Protein AF-A0A9E3D3J8-F1 (afdb_monomer)

pLDDT: mean 83.92, std 13.69, range [36.94, 95.38]

Radius of gyration: 15.72 Å; Cα contacts (8 Å, |Δi|>4): 83; chains: 1; bounding box: 42×27×41 Å

Solvent-accessible surface area (backbone atoms only — not comparable to full-atom values): 5674 Å² total; per-residue (Å²): 133,84,79,79,74,72,73,77,74,68,56,68,66,53,50,54,51,37,32,76,69,38,36,76,38,80,48,77,56,101,90,50,77,45,82,44,58,36,77,94,51,66,44,73,68,58,54,50,51,49,55,75,77,38,93,67,80,55,68,49,80,33,50,47,71,56,35,39,75,70,69,75,46,59,77,90,77,52,95,50,69,49,75,43,76,57,79,131

Nearest PDB struct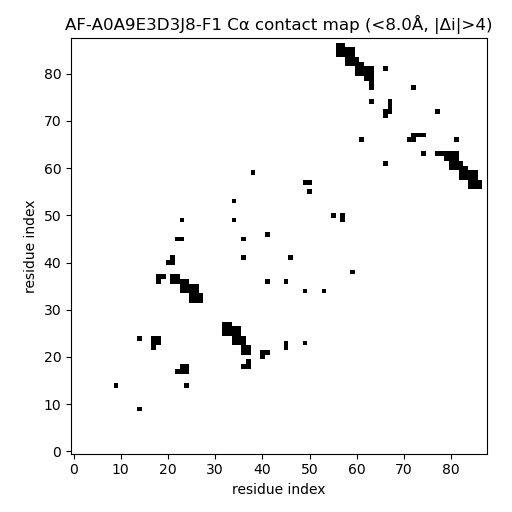ures (foldseek):
  8aqq-assembly2_B  TM=4.546E-01  e=3.297E+00  Microcystis aeruginosa NIES-98
  3oei-assembly2_E  TM=4.146E-01  e=1.951E+00  Mycobacterium tuberculosis

Mean predicted aligned error: 7.61 Å

Structure (mmCIF, N/CA/C/O backbone):
data_AF-A0A9E3D3J8-F1
#
_entry.id   AF-A0A9E3D3J8-F1
#
loop_
_atom_site.group_PDB
_atom_site.id
_atom_site.type_symbol
_atom_site.label_atom_id
_atom_site.label_alt_id
_atom_site.label_comp_id
_atom_site.label_asym_id
_atom_site.label_entity_id
_atom_site.label_seq_id
_atom_site.pdbx_PDB_ins_code
_atom_site.Cartn_x
_atom_site.Cartn_y
_atom_site.Cartn_z
_atom_site.occupancy
_atom_site.B_iso_or_equiv
_atom_site.auth_seq_id
_atom_site.auth_comp_id
_atom_site.auth_asym_id
_atom_site.auth_atom_id
_atom_site.pdbx_PDB_model_num
ATOM 1 N N . MET A 1 1 ? 22.367 9.349 -31.215 1.00 38.31 1 MET A N 1
ATOM 2 C CA . MET A 1 1 ? 21.303 8.442 -30.742 1.00 38.31 1 MET A CA 1
ATOM 3 C C . MET A 1 1 ? 21.759 7.903 -29.397 1.00 38.31 1 MET A C 1
ATOM 5 O O . MET A 1 1 ? 22.695 7.118 -29.379 1.00 38.31 1 MET A O 1
ATOM 9 N N . LEU A 1 2 ? 21.230 8.414 -28.279 1.00 43.50 2 LEU A N 1
ATOM 10 C CA . LEU A 1 2 ? 21.452 7.765 -26.985 1.00 43.50 2 LEU A CA 1
ATOM 11 C C . LEU A 1 2 ? 20.489 6.584 -26.927 1.00 43.50 2 LEU A C 1
ATOM 13 O O . LEU A 1 2 ? 19.282 6.786 -26.823 1.00 43.50 2 LEU A O 1
ATOM 17 N N . GLU A 1 3 ? 21.017 5.372 -27.047 1.00 36.94 3 GLU A N 1
ATOM 18 C CA . GLU A 1 3 ? 20.273 4.168 -26.703 1.00 36.94 3 GLU A CA 1
ATOM 19 C C . GLU A 1 3 ? 19.962 4.240 -25.206 1.00 36.94 3 GLU A C 1
ATOM 21 O O . GLU A 1 3 ? 20.838 4.077 -24.352 1.00 36.94 3 GLU A O 1
ATOM 26 N N . SER A 1 4 ? 18.712 4.558 -24.877 1.00 46.53 4 SER A N 1
ATOM 27 C CA . SER A 1 4 ? 18.158 4.421 -23.537 1.00 46.53 4 SER A CA 1
ATOM 28 C C . SER A 1 4 ? 18.180 2.937 -23.197 1.00 46.53 4 SER A C 1
ATOM 30 O O . SER A 1 4 ? 17.256 2.188 -23.495 1.00 46.53 4 SER A O 1
ATOM 32 N N . ARG A 1 5 ? 19.295 2.503 -22.611 1.00 43.72 5 ARG A N 1
ATOM 33 C CA . ARG A 1 5 ? 19.491 1.171 -22.053 1.00 43.72 5 ARG A CA 1
ATOM 34 C C . ARG A 1 5 ? 18.370 0.952 -21.038 1.00 43.72 5 ARG A C 1
ATOM 36 O O . ARG A 1 5 ? 18.444 1.475 -19.928 1.00 43.72 5 ARG A O 1
ATOM 43 N N . THR A 1 6 ? 17.303 0.252 -21.416 1.00 51.97 6 THR A N 1
ATOM 44 C CA . THR A 1 6 ? 16.283 -0.171 -20.457 1.00 51.97 6 THR A CA 1
ATOM 45 C C . THR A 1 6 ? 17.021 -1.035 -19.440 1.00 51.97 6 THR A C 1
ATOM 47 O O . THR A 1 6 ? 17.571 -2.066 -19.838 1.00 51.97 6 THR A O 1
ATOM 50 N N . PRO A 1 7 ? 17.147 -0.624 -18.164 1.00 54.94 7 PRO A N 1
ATOM 51 C CA . PRO A 1 7 ? 17.767 -1.491 -17.177 1.00 54.94 7 PRO A CA 1
ATOM 52 C C . PRO A 1 7 ? 16.966 -2.790 -17.181 1.00 54.94 7 PRO A C 1
ATOM 54 O O . PRO A 1 7 ? 15.733 -2.732 -17.111 1.00 54.94 7 PRO A O 1
ATOM 57 N N . ALA A 1 8 ? 17.658 -3.922 -17.352 1.00 60.62 8 ALA A N 1
ATOM 58 C CA . ALA A 1 8 ? 17.045 -5.242 -17.346 1.00 60.62 8 ALA A CA 1
ATOM 59 C C . ALA A 1 8 ? 16.099 -5.303 -16.146 1.00 60.62 8 ALA A C 1
ATOM 61 O O . ALA A 1 8 ? 16.523 -5.041 -15.017 1.00 60.62 8 ALA A O 1
ATOM 62 N N . GLN A 1 9 ? 14.806 -5.524 -16.397 1.00 61.00 9 GLN A N 1
ATOM 63 C CA . GLN A 1 9 ? 13.870 -5.693 -15.296 1.00 61.00 9 GLN A CA 1
ATOM 64 C C . GLN A 1 9 ? 14.391 -6.875 -14.471 1.00 61.00 9 GLN A C 1
ATOM 66 O O . GLN A 1 9 ? 14.653 -7.926 -15.066 1.00 61.00 9 GLN A O 1
ATOM 71 N N . PRO A 1 10 ? 14.591 -6.713 -13.149 1.00 63.44 10 PRO A N 1
ATOM 72 C CA . PRO A 1 10 ? 14.907 -7.849 -12.304 1.00 63.44 10 PRO A CA 1
ATOM 73 C C . PRO A 1 10 ? 13.872 -8.933 -12.586 1.00 63.44 10 PRO A C 1
ATOM 75 O O . PRO A 1 10 ? 12.684 -8.626 -12.750 1.00 63.44 10 PRO A O 1
ATOM 78 N N . ALA A 1 11 ? 14.309 -10.190 -12.678 1.00 82.69 11 ALA A N 1
ATOM 79 C CA . ALA A 1 11 ? 13.365 -11.287 -12.824 1.00 82.69 11 ALA A CA 1
ATOM 80 C C . ALA A 1 11 ? 12.333 -11.157 -11.695 1.00 82.69 11 ALA A C 1
ATOM 82 O O . ALA A 1 11 ? 12.710 -10.870 -10.561 1.00 82.69 11 ALA A O 1
ATOM 83 N N . LEU A 1 12 ? 11.040 -11.338 -11.975 1.00 88.31 12 LEU A N 1
ATOM 84 C CA . LEU A 1 12 ? 9.955 -11.126 -11.003 1.00 88.31 12 LEU A CA 1
ATOM 85 C C . LEU A 1 12 ? 10.252 -11.735 -9.613 1.00 88.31 12 LEU A C 1
ATOM 87 O O . LEU A 1 12 ? 9.895 -11.159 -8.588 1.00 88.31 12 LEU A O 1
ATOM 91 N N . GLY A 1 13 ? 10.962 -12.868 -9.569 1.00 93.06 13 GLY A N 1
ATOM 92 C CA . GLY A 1 13 ? 11.425 -13.500 -8.332 1.00 93.06 13 GLY A CA 1
ATOM 93 C C . GLY A 1 13 ? 12.365 -12.644 -7.469 1.00 93.06 13 GLY A C 1
ATOM 94 O O . GLY A 1 13 ? 12.244 -12.672 -6.245 1.00 93.06 13 GLY A O 1
ATOM 95 N N . GLU A 1 14 ? 13.262 -11.857 -8.064 1.00 93.06 14 GLU A N 1
ATOM 96 C CA . GLU A 1 14 ? 14.137 -10.920 -7.347 1.00 93.06 14 GLU A CA 1
ATOM 97 C C . GLU A 1 14 ? 13.323 -9.786 -6.726 1.00 93.06 14 GLU A C 1
ATOM 99 O O . GLU A 1 14 ? 13.478 -9.508 -5.540 1.00 93.06 14 GLU A O 1
ATOM 104 N N . ALA A 1 15 ? 12.384 -9.205 -7.479 1.00 92.56 15 ALA A N 1
ATOM 105 C CA . ALA A 1 15 ? 11.489 -8.171 -6.961 1.00 92.56 15 ALA A CA 1
ATOM 106 C C . ALA A 1 15 ? 10.611 -8.704 -5.814 1.00 92.56 15 ALA A C 1
ATOM 108 O O . ALA A 1 15 ? 10.478 -8.056 -4.778 1.00 92.56 15 ALA A O 1
ATOM 109 N N . ILE A 1 16 ? 10.067 -9.920 -5.946 1.00 94.06 16 ILE A N 1
ATOM 110 C CA . ILE A 1 16 ? 9.318 -10.579 -4.863 1.00 94.06 16 ILE A CA 1
ATOM 111 C C . ILE A 1 16 ? 10.212 -10.802 -3.637 1.00 94.06 16 ILE A C 1
ATOM 113 O O . ILE A 1 16 ? 9.771 -10.603 -2.505 1.00 94.06 16 ILE A O 1
ATOM 117 N N . THR A 1 17 ? 11.461 -11.222 -3.840 1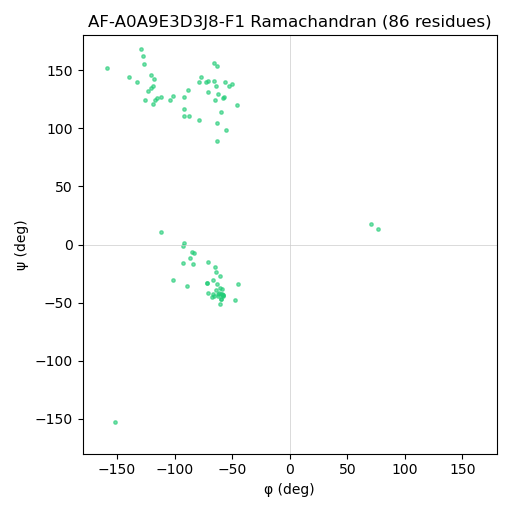.00 95.38 17 THR A N 1
ATOM 118 C CA . THR A 1 17 ? 12.411 -11.459 -2.746 1.00 95.38 17 THR A CA 1
ATOM 119 C C . THR A 1 17 ? 12.766 -10.162 -2.025 1.00 95.38 17 THR A C 1
ATOM 121 O O . THR A 1 17 ? 12.749 -10.141 -0.796 1.00 95.38 17 THR A O 1
ATOM 124 N N . ALA A 1 18 ? 13.024 -9.082 -2.764 1.00 92.75 18 ALA A N 1
ATOM 125 C CA . ALA A 1 18 ? 13.282 -7.755 -2.215 1.00 92.75 18 ALA A CA 1
ATOM 126 C C . ALA A 1 18 ? 12.080 -7.259 -1.392 1.00 92.75 18 ALA A C 1
ATOM 128 O O . ALA A 1 18 ? 12.229 -6.891 -0.225 1.00 92.75 18 ALA A O 1
ATOM 129 N N . LEU A 1 19 ? 10.863 -7.384 -1.935 1.00 92.50 19 LEU A N 1
ATOM 130 C CA . LEU A 1 19 ? 9.638 -6.997 -1.233 1.00 92.50 19 LEU A CA 1
ATOM 131 C C . LEU A 1 19 ? 9.466 -7.760 0.093 1.00 92.50 19 LEU A C 1
ATOM 133 O O . LEU A 1 19 ? 9.147 -7.158 1.116 1.00 92.50 19 LEU A O 1
ATOM 137 N N . ARG A 1 20 ? 9.747 -9.072 0.106 1.00 93.69 20 ARG A N 1
ATOM 138 C CA . ARG A 1 20 ? 9.717 -9.914 1.321 1.00 93.69 20 ARG A CA 1
ATOM 139 C C . ARG A 1 20 ? 10.772 -9.536 2.365 1.00 93.69 20 ARG A C 1
ATOM 141 O O . ARG A 1 20 ? 10.627 -9.924 3.519 1.00 93.69 20 ARG A O 1
ATOM 148 N N . ARG A 1 21 ? 11.826 -8.818 1.974 1.00 92.75 21 ARG A N 1
ATOM 149 C CA . ARG A 1 21 ? 12.863 -8.282 2.873 1.00 92.75 21 ARG A CA 1
ATOM 150 C C . ARG A 1 21 ? 12.562 -6.859 3.348 1.00 92.75 21 ARG A C 1
ATOM 152 O O . ARG A 1 21 ? 13.339 -6.312 4.122 1.00 92.75 21 ARG A O 1
ATOM 159 N N . GLY A 1 22 ? 11.455 -6.260 2.904 1.00 90.69 22 GLY A N 1
ATOM 160 C CA . GLY A 1 22 ? 11.119 -4.865 3.204 1.00 90.69 22 GLY A CA 1
ATOM 161 C C . GLY A 1 22 ? 11.916 -3.860 2.369 1.00 90.69 22 GLY A C 1
ATOM 162 O O . GLY A 1 22 ? 11.919 -2.667 2.676 1.00 90.69 22 GLY A O 1
ATOM 163 N N . GLU A 1 23 ? 12.590 -4.325 1.317 1.00 90.25 23 GLU A N 1
ATOM 164 C CA . GLU A 1 23 ? 13.306 -3.467 0.382 1.00 90.25 23 GLU A CA 1
ATOM 165 C C . GLU A 1 23 ? 12.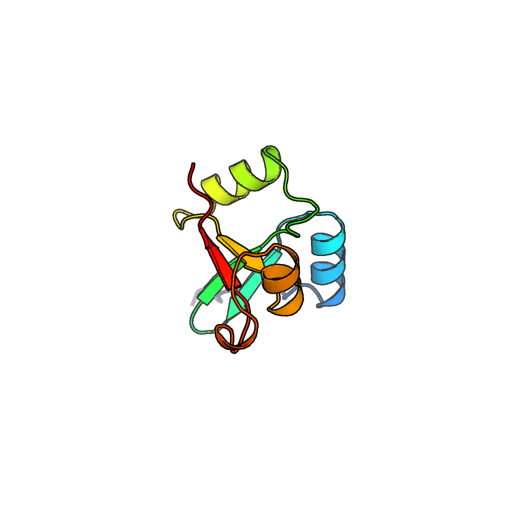307 -2.822 -0.603 1.00 90.25 23 GLU A C 1
ATOM 167 O O . GLU A 1 23 ? 11.372 -3.494 -1.056 1.00 90.25 23 GLU A O 1
ATOM 172 N N . PRO A 1 24 ? 12.469 -1.530 -0.952 1.00 89.50 24 PRO A N 1
ATOM 173 C CA . PRO A 1 24 ? 11.596 -0.876 -1.920 1.00 89.50 24 PRO A CA 1
ATOM 174 C C . PRO A 1 24 ? 11.701 -1.491 -3.318 1.00 89.50 24 PRO A C 1
ATOM 176 O O . PRO A 1 24 ? 12.798 -1.704 -3.833 1.00 89.50 24 PRO A O 1
ATOM 179 N N . VAL A 1 25 ? 10.558 -1.690 -3.971 1.00 91.19 25 VAL A N 1
ATOM 180 C CA . VAL A 1 25 ? 10.461 -2.152 -5.360 1.00 91.19 25 VAL A CA 1
ATOM 181 C C . VAL A 1 25 ? 9.759 -1.110 -6.222 1.00 91.19 25 VAL A C 1
ATOM 183 O O . VAL A 1 25 ? 8.748 -0.532 -5.822 1.00 91.19 25 VAL A O 1
ATOM 186 N N . LEU A 1 26 ? 10.293 -0.859 -7.418 1.00 90.94 26 LEU A N 1
ATOM 187 C CA . LEU A 1 26 ? 9.676 0.038 -8.392 1.00 90.94 26 LEU A CA 1
ATOM 188 C C . LEU A 1 26 ? 8.769 -0.768 -9.326 1.00 90.94 26 LEU A C 1
ATOM 190 O O . LEU A 1 26 ? 9.254 -1.534 -10.160 1.00 90.94 26 LEU A O 1
ATOM 194 N N . ILE A 1 27 ? 7.463 -0.559 -9.202 1.00 90.19 27 ILE A N 1
ATOM 195 C CA . ILE A 1 27 ? 6.445 -1.087 -10.110 1.00 90.19 27 ILE A CA 1
ATOM 196 C C . ILE A 1 27 ? 6.210 -0.034 -11.188 1.00 90.19 27 ILE A C 1
ATOM 198 O O . ILE A 1 27 ? 5.971 1.135 -10.879 1.00 90.19 27 ILE A O 1
ATOM 202 N N . ARG A 1 28 ? 6.319 -0.441 -12.450 1.00 89.06 28 ARG A N 1
ATOM 203 C CA . ARG A 1 28 ? 6.158 0.439 -13.607 1.00 89.06 28 ARG A CA 1
ATOM 204 C C . ARG A 1 28 ? 5.068 -0.118 -14.499 1.00 89.06 28 ARG A C 1
ATOM 206 O O . ARG A 1 28 ? 5.089 -1.306 -14.805 1.00 89.06 28 ARG A O 1
ATOM 213 N N . ASP A 1 29 ? 4.167 0.759 -14.889 1.00 88.31 29 ASP A N 1
ATOM 214 C CA . ASP A 1 29 ? 3.164 0.558 -15.922 1.00 88.31 29 ASP A CA 1
ATOM 215 C C . ASP A 1 29 ? 3.242 1.752 -16.889 1.00 88.31 29 ASP A C 1
ATOM 217 O O . ASP A 1 29 ? 3.898 2.753 -16.579 1.00 88.31 29 ASP A O 1
ATOM 221 N N . ASP A 1 30 ? 2.589 1.666 -18.044 1.00 88.25 30 ASP A N 1
ATOM 222 C CA . ASP A 1 30 ? 2.625 2.712 -19.073 1.00 88.25 30 ASP A CA 1
ATOM 223 C C . ASP A 1 30 ? 2.080 4.059 -18.553 1.00 88.25 30 ASP A C 1
ATOM 225 O O . ASP A 1 30 ? 2.507 5.126 -18.998 1.00 88.25 30 ASP A O 1
ATOM 229 N N . GLU A 1 31 ? 1.181 4.022 -17.564 1.00 88.38 31 GLU A N 1
ATOM 230 C CA . GLU A 1 31 ? 0.526 5.210 -17.004 1.00 88.38 31 GLU A CA 1
ATOM 231 C C . GLU A 1 31 ? 1.113 5.674 -15.664 1.00 88.38 31 GLU A C 1
ATOM 233 O O . GLU A 1 31 ? 1.076 6.8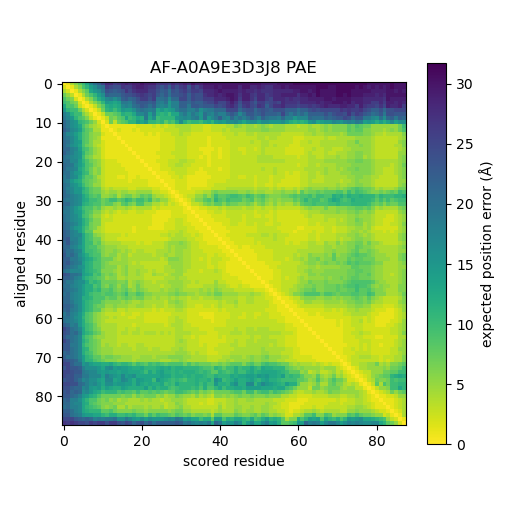66 -15.345 1.00 88.38 31 GLU A O 1
ATOM 238 N N . ILE A 1 32 ? 1.641 4.752 -14.848 1.00 84.62 32 ILE A N 1
ATOM 239 C CA . ILE A 1 32 ? 2.048 5.045 -13.469 1.00 84.62 32 ILE A CA 1
ATOM 240 C C . ILE A 1 32 ? 3.355 4.358 -13.073 1.00 84.62 32 ILE A C 1
ATOM 242 O O . ILE A 1 32 ? 3.630 3.209 -13.405 1.00 84.62 32 ILE A O 1
ATOM 246 N N . ASN A 1 33 ? 4.147 5.065 -12.266 1.00 89.06 33 ASN A N 1
ATOM 247 C CA . ASN A 1 33 ? 5.319 4.515 -11.594 1.00 89.06 33 ASN A CA 1
ATOM 248 C C . ASN A 1 33 ? 5.089 4.588 -10.085 1.00 89.06 33 ASN A C 1
ATOM 250 O O . ASN A 1 33 ? 4.826 5.664 -9.546 1.00 89.06 33 ASN A O 1
ATOM 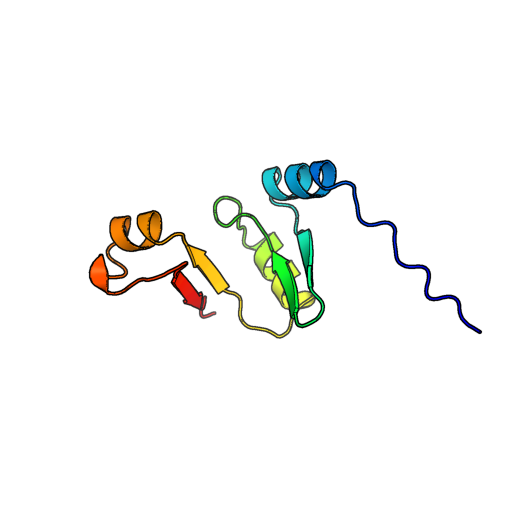254 N N . VAL A 1 34 ? 5.191 3.451 -9.403 1.00 90.06 34 VAL A N 1
ATOM 255 C CA . VAL A 1 34 ? 4.936 3.342 -7.966 1.00 90.06 34 VAL A CA 1
ATOM 256 C C . VAL A 1 34 ? 6.141 2.714 -7.287 1.00 90.06 34 VAL A C 1
ATOM 258 O O . VAL A 1 34 ? 6.564 1.615 -7.638 1.00 90.06 34 VAL A O 1
ATOM 261 N N . LEU A 1 35 ? 6.680 3.406 -6.287 1.00 90.94 35 LEU A N 1
ATOM 262 C CA . LEU A 1 35 ? 7.680 2.849 -5.386 1.00 90.94 35 LEU A CA 1
ATOM 263 C C . LEU A 1 35 ? 6.962 2.239 -4.178 1.00 90.94 35 LEU A C 1
ATOM 265 O O . LEU A 1 35 ? 6.278 2.953 -3.444 1.00 90.94 35 LEU A O 1
ATOM 269 N N . ALA A 1 36 ? 7.084 0.926 -4.000 1.00 91.88 36 ALA A N 1
ATOM 270 C CA . ALA A 1 36 ? 6.326 0.159 -3.018 1.00 91.88 36 ALA A CA 1
ATOM 271 C C . ALA A 1 36 ? 7.241 -0.546 -2.010 1.00 91.88 36 ALA A C 1
ATOM 273 O O . ALA A 1 36 ? 8.314 -1.027 -2.362 1.00 91.88 36 ALA A O 1
ATOM 274 N N . VAL A 1 37 ? 6.779 -0.650 -0.764 1.00 92.81 37 VAL A N 1
ATOM 275 C CA . VAL A 1 37 ? 7.348 -1.502 0.293 1.00 92.81 37 VAL A CA 1
ATOM 276 C C . VAL A 1 37 ? 6.235 -2.375 0.869 1.00 92.81 37 VAL A C 1
ATOM 278 O O . VAL A 1 37 ? 5.060 -2.004 0.798 1.00 92.81 37 VAL A O 1
ATOM 281 N N . ALA A 1 38 ? 6.579 -3.527 1.447 1.00 94.06 38 ALA A N 1
ATOM 282 C CA . ALA A 1 38 ? 5.609 -4.335 2.182 1.00 94.06 38 ALA A CA 1
ATOM 283 C C . ALA A 1 38 ? 5.139 -3.562 3.425 1.00 94.06 38 ALA A C 1
ATOM 285 O O . ALA A 1 38 ? 5.962 -3.140 4.237 1.00 94.06 38 ALA A O 1
ATOM 286 N N . ALA A 1 39 ? 3.826 -3.358 3.569 1.00 92.31 39 ALA A N 1
ATOM 287 C CA . ALA A 1 39 ? 3.265 -2.508 4.621 1.00 92.31 39 ALA A CA 1
ATOM 288 C C . ALA A 1 39 ? 3.565 -3.048 6.030 1.00 92.31 39 ALA A C 1
ATOM 290 O O . ALA A 1 39 ? 3.800 -2.277 6.953 1.00 92.31 39 ALA A O 1
ATOM 291 N N . GLU A 1 40 ? 3.606 -4.369 6.191 1.00 93.19 40 GLU A N 1
ATOM 292 C CA . GLU A 1 40 ? 3.966 -5.045 7.438 1.00 93.19 40 GLU A CA 1
ATOM 293 C C . GLU A 1 40 ? 5.455 -4.931 7.807 1.00 93.19 40 GLU A C 1
ATOM 295 O O . GLU A 1 40 ? 5.815 -5.191 8.951 1.00 93.19 40 GLU A O 1
ATOM 300 N N . LEU A 1 41 ? 6.305 -4.528 6.856 1.00 93.31 41 LEU A N 1
ATOM 301 C CA . LEU A 1 41 ? 7.737 -4.273 7.043 1.00 93.31 41 LEU A CA 1
ATOM 302 C C . LEU A 1 41 ? 8.077 -2.780 6.902 1.00 93.31 41 LEU A C 1
ATOM 304 O O . LEU A 1 41 ? 9.250 -2.414 6.790 1.00 93.31 41 LEU A O 1
ATOM 308 N N . ALA A 1 42 ? 7.069 -1.905 6.866 1.00 89.25 42 ALA A N 1
ATOM 309 C CA . ALA A 1 42 ? 7.290 -0.470 6.830 1.00 89.25 42 ALA A CA 1
ATOM 310 C C . ALA A 1 42 ? 8.019 -0.030 8.110 1.00 89.25 42 ALA A C 1
ATOM 312 O O . ALA A 1 42 ? 7.620 -0.365 9.225 1.00 89.25 42 ALA A O 1
ATOM 313 N N . SER A 1 43 ? 9.100 0.721 7.934 1.00 88.00 43 SER A N 1
ATOM 314 C CA . SER A 1 43 ? 9.913 1.294 8.998 1.00 88.00 43 SER A CA 1
ATOM 315 C C . SER A 1 43 ? 10.060 2.791 8.761 1.00 88.00 43 SER A C 1
ATOM 317 O O . SER A 1 43 ? 9.849 3.289 7.655 1.00 88.00 43 SER A O 1
ATOM 319 N N . GLU A 1 44 ? 10.447 3.536 9.789 1.00 88.19 44 GLU A N 1
ATOM 320 C CA . GLU A 1 44 ? 10.705 4.968 9.628 1.00 88.19 44 GLU A CA 1
ATOM 321 C C . GLU A 1 44 ? 11.805 5.230 8.586 1.00 88.19 44 GLU A C 1
ATOM 323 O O . GLU A 1 44 ? 11.669 6.118 7.745 1.00 88.19 44 GLU A O 1
ATOM 328 N N . GLU A 1 45 ? 12.840 4.384 8.563 1.00 87.50 45 GLU A N 1
ATOM 329 C CA . GLU A 1 45 ? 13.932 4.465 7.596 1.00 87.50 45 GLU A CA 1
ATOM 330 C C . GLU A 1 45 ? 13.436 4.301 6.152 1.00 87.50 45 GLU A C 1
ATOM 332 O O . GLU A 1 45 ? 13.743 5.131 5.290 1.00 87.50 45 GLU A O 1
ATOM 337 N N . ASN A 1 46 ? 12.661 3.249 5.857 1.00 85.56 46 ASN A N 1
ATOM 338 C CA . ASN A 1 46 ? 12.186 3.040 4.491 1.00 85.56 46 ASN A CA 1
ATOM 339 C C . ASN A 1 46 ? 11.113 4.069 4.098 1.00 85.56 46 ASN A C 1
ATOM 341 O O . ASN A 1 46 ? 11.142 4.549 2.966 1.00 85.56 46 ASN A O 1
ATOM 345 N N . ALA A 1 47 ? 10.267 4.523 5.026 1.00 84.62 47 ALA A N 1
ATOM 346 C CA . ALA A 1 47 ? 9.319 5.608 4.789 1.00 84.62 47 ALA A CA 1
ATOM 347 C C . ALA A 1 47 ? 10.025 6.940 4.483 1.00 84.62 47 ALA A C 1
ATOM 349 O O . ALA A 1 47 ? 9.595 7.689 3.603 1.00 84.62 47 ALA A O 1
ATOM 350 N N . GLN A 1 48 ? 11.132 7.241 5.166 1.00 85.88 48 GLN A N 1
ATOM 351 C CA . GLN A 1 48 ? 11.948 8.417 4.872 1.00 85.88 48 GLN A CA 1
ATOM 352 C C . GLN A 1 48 ? 12.610 8.305 3.494 1.00 85.88 48 GLN A C 1
ATOM 354 O O . GLN A 1 48 ? 12.575 9.264 2.722 1.00 85.88 48 GLN A O 1
ATOM 359 N N . ARG A 1 49 ? 13.147 7.130 3.135 1.00 83.56 49 ARG A N 1
ATOM 360 C CA . ARG A 1 49 ? 13.692 6.882 1.788 1.00 83.56 49 ARG A CA 1
ATOM 361 C C . ARG A 1 49 ? 12.629 7.063 0.700 1.00 83.56 49 ARG A C 1
ATOM 363 O O . ARG A 1 49 ? 12.906 7.707 -0.308 1.00 83.56 49 ARG A O 1
ATOM 370 N N . LEU A 1 50 ? 11.406 6.563 0.908 1.00 84.81 50 LEU A N 1
ATOM 371 C CA . LEU A 1 50 ? 10.289 6.773 -0.022 1.00 84.81 50 LEU A CA 1
ATOM 372 C C . LEU A 1 50 ? 10.003 8.269 -0.229 1.00 84.81 50 LEU A C 1
ATOM 374 O O . LEU A 1 50 ? 9.859 8.700 -1.372 1.00 84.81 50 LEU A O 1
ATOM 378 N N . ARG A 1 51 ? 9.989 9.060 0.853 1.00 85.00 51 ARG A N 1
ATOM 379 C CA . ARG A 1 51 ? 9.773 10.519 0.815 1.00 85.00 51 ARG A CA 1
ATOM 380 C C . ARG A 1 51 ? 10.903 11.293 0.131 1.00 85.00 51 ARG A C 1
ATOM 382 O O . ARG A 1 51 ? 10.656 12.327 -0.478 1.00 85.00 51 ARG A O 1
ATOM 389 N N . GLN A 1 52 ? 12.141 10.803 0.195 1.00 86.81 52 GLN A N 1
ATOM 390 C CA . GLN A 1 52 ? 13.263 11.411 -0.531 1.00 86.81 52 GLN A CA 1
ATOM 391 C C . GLN A 1 52 ? 13.171 11.174 -2.044 1.00 86.81 52 GLN A C 1
ATOM 393 O O . GLN A 1 52 ? 13.591 12.023 -2.828 1.00 86.81 52 GLN A O 1
ATOM 398 N N . ILE A 1 53 ? 12.626 10.026 -2.456 1.00 86.31 53 ILE A N 1
ATOM 399 C CA . ILE A 1 53 ? 12.554 9.622 -3.866 1.00 86.31 53 ILE A CA 1
ATOM 400 C C . ILE A 1 53 ? 11.271 10.137 -4.536 1.00 86.31 53 ILE A C 1
ATOM 402 O O . ILE A 1 53 ? 11.292 10.499 -5.712 1.00 86.31 53 ILE A O 1
ATOM 406 N N . SER A 1 54 ? 10.156 10.189 -3.805 1.00 83.75 54 SER A N 1
ATOM 407 C CA . SER A 1 54 ? 8.840 10.565 -4.323 1.00 83.75 54 SER A CA 1
ATOM 408 C C . SER A 1 54 ? 8.271 11.782 -3.601 1.00 83.75 54 SER A C 1
ATOM 410 O O . SER A 1 54 ? 8.249 11.842 -2.377 1.00 83.75 54 SER A O 1
ATOM 412 N N . ARG A 1 55 ? 7.724 12.727 -4.375 1.00 83.38 55 ARG A N 1
ATOM 413 C CA . ARG A 1 55 ? 6.950 13.868 -3.851 1.00 83.38 55 ARG A CA 1
ATOM 414 C C . ARG A 1 55 ? 5.472 13.536 -3.621 1.00 83.38 55 ARG A C 1
ATOM 416 O O . ARG A 1 55 ? 4.730 14.383 -3.134 1.00 83.38 55 ARG A O 1
ATOM 423 N N . ALA A 1 56 ? 5.023 12.349 -4.029 1.00 85.12 56 ALA A N 1
ATOM 424 C CA . ALA A 1 56 ? 3.643 11.929 -3.829 1.00 85.12 56 ALA A CA 1
ATOM 425 C C . ALA A 1 56 ? 3.420 11.493 -2.368 1.00 85.12 56 ALA A C 1
ATOM 427 O O . ALA A 1 56 ? 4.310 10.863 -1.793 1.00 85.12 56 ALA A O 1
ATOM 428 N N . PRO A 1 57 ? 2.237 11.759 -1.782 1.00 84.75 57 PRO A N 1
ATOM 429 C CA . PRO A 1 57 ? 1.899 11.266 -0.452 1.00 84.75 57 PRO A CA 1
ATOM 430 C C . PRO A 1 57 ? 2.006 9.743 -0.372 1.00 84.75 57 PRO A C 1
ATOM 432 O O . PRO A 1 57 ? 1.575 9.036 -1.292 1.00 84.75 57 PRO A O 1
ATOM 435 N N . ALA A 1 58 ? 2.535 9.239 0.742 1.00 88.19 58 ALA A N 1
ATOM 436 C CA . ALA A 1 58 ? 2.564 7.810 1.005 1.00 88.19 58 ALA A CA 1
ATOM 437 C C . ALA A 1 58 ? 1.136 7.275 1.169 1.00 88.19 58 ALA A C 1
ATOM 439 O O . ALA A 1 58 ? 0.258 7.912 1.758 1.00 88.19 58 ALA A O 1
ATOM 440 N N . ARG A 1 59 ? 0.897 6.084 0.623 1.00 91.12 59 ARG A N 1
ATOM 441 C CA . ARG A 1 59 ? -0.404 5.420 0.666 1.00 91.12 59 ARG A CA 1
ATOM 442 C C . ARG A 1 59 ? -0.227 3.976 1.095 1.00 91.12 59 ARG A C 1
ATOM 444 O O . ARG A 1 59 ? 0.684 3.300 0.625 1.00 91.12 59 ARG A O 1
ATOM 451 N N . VAL A 1 60 ? -1.133 3.498 1.938 1.00 93.25 60 VAL A N 1
ATOM 452 C CA . VAL A 1 60 ? -1.241 2.084 2.299 1.00 93.25 60 VAL A CA 1
ATOM 453 C C . VAL A 1 60 ? -2.388 1.472 1.512 1.00 93.25 60 VAL A C 1
ATOM 455 O O . VAL A 1 60 ? -3.504 1.990 1.531 1.00 93.25 60 VAL A O 1
ATOM 458 N N . VAL A 1 61 ? -2.114 0.363 0.828 1.00 93.38 61 VAL A N 1
ATOM 459 C CA . VAL A 1 61 ? -3.108 -0.385 0.053 1.00 93.38 61 VAL A CA 1
ATOM 460 C C . VAL A 1 61 ? -3.490 -1.641 0.824 1.00 93.38 61 VAL A C 1
ATOM 462 O O . VAL A 1 61 ? -2.640 -2.458 1.172 1.00 93.38 61 VAL A O 1
ATOM 465 N N . LEU A 1 62 ? -4.781 -1.810 1.087 1.00 94.44 62 LEU A N 1
ATOM 466 C CA . LEU A 1 62 ? -5.341 -2.960 1.781 1.00 94.44 62 LEU A CA 1
ATOM 467 C C . LEU A 1 62 ? -6.296 -3.708 0.864 1.00 94.44 62 LEU A C 1
ATOM 469 O O . LEU A 1 62 ? -7.099 -3.118 0.146 1.00 94.44 62 LEU A O 1
ATOM 473 N N . THR A 1 63 ? -6.287 -5.035 0.946 1.00 93.12 63 THR A N 1
ATOM 474 C CA . THR A 1 63 ? -7.357 -5.825 0.331 1.00 93.12 63 THR A CA 1
ATOM 475 C C . THR A 1 63 ? -8.700 -5.499 0.991 1.00 93.12 63 THR A C 1
ATOM 477 O O . THR A 1 63 ? -8.748 -5.179 2.183 1.00 93.12 63 THR A O 1
ATOM 480 N N . ARG A 1 64 ? -9.810 -5.679 0.261 1.00 92.44 64 ARG A N 1
ATOM 481 C CA . ARG A 1 64 ? -11.173 -5.558 0.813 1.00 92.44 64 ARG A CA 1
ATOM 482 C C . ARG A 1 64 ? -11.335 -6.326 2.122 1.00 92.44 64 ARG A C 1
ATOM 484 O O . ARG A 1 64 ? -11.821 -5.784 3.108 1.00 92.44 64 ARG A O 1
ATOM 491 N N . ARG A 1 65 ? -10.878 -7.585 2.154 1.00 91.50 65 ARG A N 1
ATOM 492 C CA . ARG A 1 65 ? -10.957 -8.436 3.351 1.00 91.50 65 ARG A CA 1
ATOM 493 C C . ARG A 1 65 ? -10.246 -7.800 4.546 1.00 91.50 65 ARG A C 1
ATOM 495 O O . ARG A 1 65 ? -10.782 -7.845 5.649 1.00 91.50 65 ARG A O 1
ATOM 502 N N . ARG A 1 66 ? -9.055 -7.229 4.342 1.00 92.88 66 ARG A N 1
ATOM 503 C CA . ARG A 1 66 ? -8.275 -6.601 5.414 1.00 92.88 66 ARG A CA 1
ATOM 504 C C . ARG A 1 66 ? -8.905 -5.291 5.880 1.00 92.88 66 ARG A C 1
ATOM 506 O O . ARG A 1 66 ? -8.988 -5.090 7.083 1.00 92.88 66 ARG A O 1
ATOM 513 N N . ALA A 1 67 ? -9.392 -4.460 4.960 1.00 93.69 67 ALA A N 1
ATOM 514 C CA . ALA A 1 67 ? -10.090 -3.217 5.287 1.00 93.69 67 ALA A CA 1
ATOM 515 C C . ALA A 1 67 ? -11.353 -3.464 6.131 1.00 93.69 67 ALA A C 1
ATOM 517 O O . ALA A 1 67 ? -11.516 -2.854 7.185 1.00 93.69 67 ALA A O 1
ATOM 518 N N . VAL A 1 68 ? -12.186 -4.432 5.729 1.00 92.62 68 VAL A N 1
ATOM 519 C CA . VAL A 1 68 ? -13.382 -4.840 6.488 1.00 92.62 68 VAL A CA 1
ATOM 520 C C . VAL A 1 68 ? -13.001 -5.392 7.863 1.00 92.62 68 VAL A C 1
ATOM 522 O O . VAL A 1 68 ? -13.615 -5.035 8.862 1.00 92.62 68 VAL A O 1
ATOM 525 N N . ALA A 1 69 ? -11.972 -6.244 7.941 1.00 93.31 69 ALA A N 1
ATOM 526 C CA . ALA A 1 69 ? -11.519 -6.811 9.214 1.00 93.31 69 ALA A CA 1
ATOM 527 C C . ALA A 1 69 ? -10.966 -5.756 10.190 1.00 93.31 69 ALA A C 1
ATOM 529 O O . ALA A 1 69 ? -10.950 -5.996 11.392 1.00 93.31 69 ALA A O 1
ATOM 530 N N . LEU A 1 70 ? -10.509 -4.612 9.678 1.00 92.81 70 LEU A N 1
ATOM 531 C CA . LEU A 1 70 ? -10.052 -3.469 10.469 1.00 92.81 70 LEU A CA 1
ATOM 532 C C . LEU A 1 70 ? -11.174 -2.456 10.763 1.00 92.81 70 LEU A C 1
ATOM 534 O O . LEU A 1 70 ? -10.906 -1.438 11.390 1.00 92.81 70 LEU A O 1
ATOM 538 N N . GLY A 1 71 ? -12.410 -2.708 10.313 1.00 93.44 71 GLY A N 1
ATOM 539 C CA . GLY A 1 71 ? -13.547 -1.803 10.515 1.00 93.44 71 GLY A CA 1
ATOM 540 C C . GLY A 1 71 ? -13.479 -0.509 9.697 1.00 93.44 71 GLY A C 1
ATOM 541 O O . GLY A 1 71 ? -14.168 0.448 10.027 1.00 93.44 71 GLY A O 1
ATOM 542 N N . LEU A 1 72 ? -12.653 -0.462 8.645 1.00 90.12 72 LEU A N 1
ATOM 543 C CA . LEU A 1 72 ? -12.413 0.752 7.852 1.00 90.12 72 LEU A CA 1
ATOM 544 C C . LEU A 1 72 ? -13.464 0.999 6.761 1.00 90.12 72 LEU A C 1
ATOM 546 O O . LEU A 1 72 ? -13.526 2.096 6.218 1.00 90.12 72 LEU A O 1
ATOM 550 N N . ALA A 1 73 ? -14.245 -0.023 6.409 1.00 85.81 73 ALA A N 1
ATOM 551 C CA . ALA A 1 73 ? -15.341 0.060 5.447 1.00 85.81 73 ALA A CA 1
ATOM 552 C C . ALA A 1 73 ? -16.332 -1.094 5.660 1.00 85.81 73 ALA A C 1
ATOM 554 O O . ALA A 1 7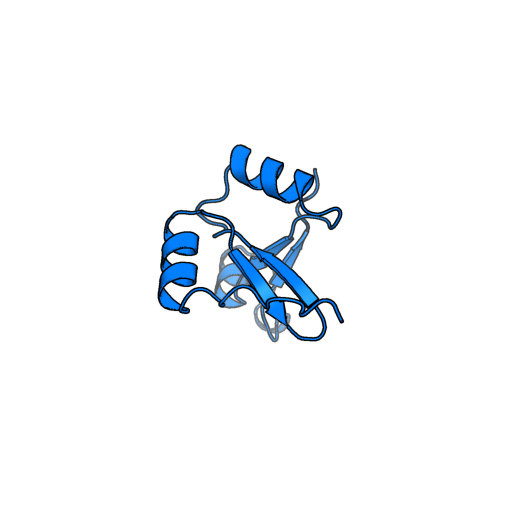3 ? -15.946 -2.190 6.092 1.00 85.81 73 ALA A O 1
ATOM 555 N N . GLY A 1 74 ? -17.595 -0.867 5.304 1.00 82.88 74 GLY A N 1
ATOM 556 C CA . GLY A 1 74 ? -18.618 -1.901 5.203 1.00 82.88 74 GLY A CA 1
ATOM 557 C C . GLY A 1 74 ? -18.314 -2.894 4.078 1.00 82.88 74 GLY A C 1
ATOM 558 O O . GLY A 1 74 ? -17.607 -2.591 3.115 1.00 82.88 74 GLY A O 1
ATOM 559 N N . ARG A 1 75 ? -18.850 -4.119 4.176 1.00 78.12 75 ARG A N 1
ATOM 560 C CA . ARG A 1 75 ? -18.616 -5.147 3.145 1.00 78.12 75 ARG A CA 1
ATOM 561 C C . ARG A 1 75 ? -19.066 -4.672 1.773 1.00 78.12 75 ARG 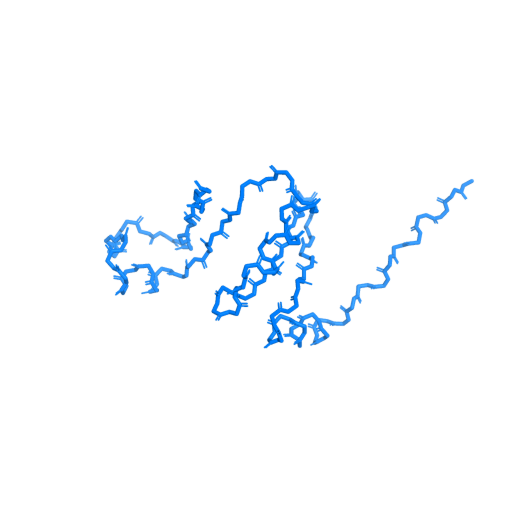A C 1
ATOM 563 O O . ARG A 1 75 ? -18.324 -4.886 0.820 1.00 78.12 75 ARG A O 1
ATOM 570 N N . ASP A 1 76 ? -20.222 -4.035 1.685 1.00 83.50 76 ASP A N 1
ATOM 571 C CA . ASP A 1 76 ? -20.862 -3.683 0.413 1.00 83.50 76 ASP A CA 1
ATOM 572 C C . ASP A 1 76 ? -20.320 -2.380 -0.192 1.00 83.50 76 ASP A C 1
ATOM 574 O O . ASP A 1 76 ? -20.607 -2.058 -1.339 1.00 83.50 76 ASP A O 1
ATOM 578 N N . GLU A 1 77 ? -19.470 -1.670 0.551 1.00 79.12 77 GLU A N 1
ATOM 579 C CA . GLU A 1 77 ? -18.905 -0.375 0.159 1.00 79.12 77 GLU A CA 1
ATOM 580 C C . GLU A 1 77 ? -17.629 -0.510 -0.688 1.00 79.12 77 GLU A C 1
ATOM 582 O O . GLU A 1 77 ? -17.167 0.466 -1.275 1.00 79.12 77 GLU A O 1
ATOM 587 N N . LEU A 1 78 ? -17.044 -1.712 -0.776 1.00 81.44 78 LEU A N 1
ATOM 588 C CA . LEU A 1 78 ? -15.774 -1.943 -1.467 1.00 81.44 78 LEU A CA 1
ATOM 589 C C . LEU A 1 78 ? -15.919 -2.921 -2.638 1.00 81.44 78 LEU A C 1
ATOM 591 O O . LEU A 1 78 ? -16.236 -4.097 -2.452 1.00 81.44 78 LEU A O 1
ATOM 595 N N . SER A 1 79 ? -15.571 -2.464 -3.841 1.00 78.31 79 SER A N 1
ATOM 596 C CA . SER A 1 79 ? -15.412 -3.313 -5.032 1.00 78.31 79 SER A CA 1
ATOM 597 C C . SER A 1 79 ? -13.972 -3.812 -5.236 1.00 78.31 79 SER A C 1
ATOM 599 O O . SER A 1 79 ? -13.764 -4.784 -5.959 1.00 78.31 79 SER A O 1
ATOM 601 N N . GLY A 1 80 ? -12.981 -3.207 -4.567 1.00 84.31 80 GLY A N 1
ATOM 602 C CA . GLY A 1 80 ? -11.556 -3.483 -4.772 1.00 84.31 80 GLY A CA 1
ATOM 603 C C . GLY A 1 80 ? -10.690 -3.238 -3.534 1.00 84.31 80 GLY A C 1
ATOM 604 O O . GLY A 1 80 ? -11.145 -3.383 -2.397 1.00 84.31 80 GLY A O 1
ATOM 605 N N . ALA A 1 81 ? -9.413 -2.919 -3.754 1.00 86.31 81 ALA A N 1
ATOM 606 C CA . ALA A 1 81 ? -8.501 -2.550 -2.678 1.00 86.31 81 ALA A CA 1
ATOM 607 C C . ALA A 1 81 ? -8.853 -1.165 -2.109 1.00 86.31 81 ALA A C 1
ATOM 609 O O . ALA A 1 81 ? -9.196 -0.251 -2.857 1.00 86.31 81 ALA A O 1
ATOM 610 N N . LEU A 1 82 ? -8.750 -1.018 -0.788 1.00 90.88 82 LEU A N 1
ATOM 611 C CA . LEU A 1 82 ? -8.865 0.267 -0.108 1.00 90.88 82 LEU A CA 1
ATOM 612 C C . LEU A 1 82 ? -7.483 0.917 -0.050 1.00 90.88 82 LEU A C 1
ATOM 614 O O . LEU A 1 82 ? -6.519 0.278 0.371 1.00 90.88 82 LEU A O 1
ATOM 618 N N . THR A 1 83 ? -7.407 2.195 -0.407 1.00 91.56 83 THR A N 1
ATOM 619 C CA . THR A 1 83 ? -6.182 2.989 -0.303 1.00 91.56 83 THR A CA 1
ATOM 620 C C . THR A 1 83 ? -6.357 4.054 0.768 1.00 91.56 83 THR A C 1
ATOM 622 O O . THR A 1 83 ? -7.314 4.823 0.724 1.00 91.56 83 THR A O 1
ATOM 625 N N . ILE A 1 84 ? -5.428 4.108 1.717 1.00 90.38 84 ILE A N 1
ATOM 626 C CA . ILE A 1 84 ? -5.437 5.056 2.833 1.00 90.38 84 ILE A CA 1
ATOM 627 C C . ILE A 1 84 ? -4.225 5.963 2.680 1.00 90.38 84 ILE A C 1
ATOM 629 O O . ILE A 1 84 ? -3.100 5.474 2.563 1.00 90.38 84 ILE A O 1
ATOM 633 N N . SER A 1 85 ? -4.444 7.274 2.672 1.00 87.50 85 SER A N 1
ATOM 634 C CA . SER A 1 85 ? -3.348 8.241 2.726 1.00 87.50 85 SER A CA 1
ATOM 635 C C . SER A 1 85 ? -2.730 8.225 4.116 1.00 87.50 85 SER A C 1
ATOM 637 O O . SER A 1 85 ? -3.446 8.310 5.113 1.00 87.50 85 SER A O 1
ATOM 639 N N . VAL A 1 86 ? -1.407 8.129 4.179 1.00 80.50 86 VAL A N 1
ATOM 640 C CA . VAL A 1 86 ? -0.674 8.333 5.425 1.00 80.50 86 VAL A CA 1
ATOM 641 C C . VAL A 1 86 ? -0.398 9.827 5.514 1.00 80.50 86 VAL A C 1
ATOM 643 O O . VAL A 1 86 ? 0.332 10.370 4.686 1.00 80.50 86 VAL A O 1
ATOM 646 N N . SER A 1 87 ? -1.063 10.495 6.4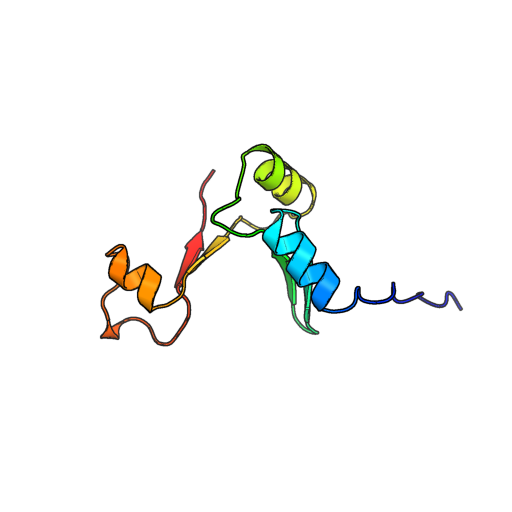52 1.00 65.75 87 SER A N 1
ATOM 647 C CA . SER A 1 87 ? -0.719 11.869 6.812 1.00 65.75 87 SER A CA 1
ATOM 648 C C . SER A 1 87 ? 0.591 11.856 7.595 1.00 65.75 87 SER A C 1
ATOM 650 O O . SER A 1 87 ? 0.788 10.963 8.422 1.00 65.75 87 SER A O 1
ATOM 652 N N . ASP A 1 88 ? 1.454 12.829 7.316 1.00 58.97 88 ASP A N 1
ATOM 653 C CA . ASP A 1 88 ? 2.602 13.152 8.171 1.00 58.97 88 ASP A CA 1
ATOM 654 C C . ASP A 1 88 ? 2.146 13.827 9.475 1.00 58.97 88 ASP A C 1
ATOM 656 O O . ASP A 1 88 ? 1.136 14.575 9.435 1.00 58.97 88 ASP A O 1
#

Foldseek 3Di:
DPPPPPPPDPDVVVQVVCQVVQHWDWDDDPVDIDTDHNPVSDDPVVVVVRVVVDVDFDKDKAFLVRCVVVVNDDNVGDPTIDIDGDDD

Secondary structure (DSSP, 8-state):
------PPPPPHHH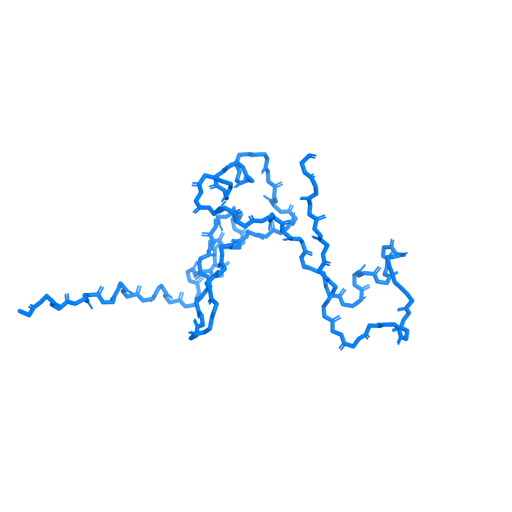HHHHHHTT--EEEE-SS-EEEE--GGG--HHHHHHHHHH--SPPEEEE-HHHHHHTTSS-GGG-SS-EEEE---

Sequence (88 aa):
MLESRTPAQPALGEAITALRRGEPVLIRDDEINVLAVAAELASEENAQRLRQISRAPARVVLTRRRAVALGLAGRDELSGALTISVSD